Protein AF-A0A5D3JGN3-F1 (afdb_monomer)

Solvent-accessible surface area (backbone atoms only — not comparable to full-atom values): 5394 Å² total; per-residue (Å²): 137,87,86,52,74,67,32,53,54,25,47,76,68,66,39,23,69,63,17,26,55,45,32,54,58,53,36,75,71,41,84,49,67,69,51,32,53,52,36,49,54,53,25,50,54,22,52,59,74,59,55,72,77,79,81,73,79,83,82,53,63,67,58,53,51,53,52,50,53,48,32,52,76,70,69,52,64,42,71,97,54,55,69,76,57,83,80,83,78,130

Secondary structure (DSSP, 8-state):
----HHHHHHHHTT-HHHHHHHHHHHHTT--SHHHHHHHHHHHHHHHHHHPPPPPPPP--HHHHHHHHHHHHHTT---GGGGGGPPP---

Foldseek 3Di:
DDDDPVLVVCVVVLVLVVSLVVLVVVLVVDPDPVSNVVSVVSSVVSVVSVDDDPPDDDDCVVVVVVVCVVCVVVVQNDPPRPSPDDDDDD

Radius of gyration: 29.09 Å; Cα contacts (8 Å, |Δi|>4): 63; chains: 1; bounding box: 50×24×84 Å

pLDDT: mean 92.26, std 7.25, range [59.12, 98.31]

Structure (mmCIF, N/CA/C/O backbone):
data_AF-A0A5D3JGN3-F1
#
_entry.id   AF-A0A5D3JGN3-F1
#
loop_
_atom_site.group_PDB
_atom_site.id
_atom_site.type_symbol
_atom_site.label_atom_id
_atom_site.label_alt_id
_atom_site.label_comp_id
_atom_site.label_asym_id
_atom_site.label_entity_id
_atom_site.label_seq_id
_atom_site.pdbx_PDB_ins_code
_atom_site.Cartn_x
_atom_site.Cartn_y
_atom_site.Cartn_z
_atom_site.occupancy
_atom_site.B_iso_or_equiv
_atom_site.auth_seq_id
_atom_site.auth_comp_id
_atom_site.auth_asym_id
_atom_site.auth_atom_id
_atom_site.pdbx_PDB_model_num
ATOM 1 N N . MET A 1 1 ? 7.563 3.660 -24.562 1.00 78.19 1 MET A N 1
ATOM 2 C CA . MET A 1 1 ? 6.710 2.872 -23.642 1.00 78.19 1 MET A CA 1
ATOM 3 C C . MET A 1 1 ? 7.463 1.590 -23.327 1.00 78.19 1 MET A C 1
ATOM 5 O O . MET A 1 1 ? 8.053 1.053 -24.256 1.00 78.19 1 MET A O 1
ATOM 9 N N . VAL A 1 2 ? 7.542 1.174 -22.059 1.00 90.94 2 VAL A N 1
ATOM 10 C CA . VAL A 1 2 ? 8.304 -0.022 -21.652 1.00 90.94 2 VAL A CA 1
ATOM 11 C C . VAL A 1 2 ? 7.335 -1.187 -21.493 1.00 90.94 2 VAL A C 1
ATOM 13 O O . VAL A 1 2 ? 6.318 -1.040 -20.827 1.00 90.94 2 VAL A O 1
ATOM 16 N N . ASN A 1 3 ? 7.644 -2.337 -22.086 1.00 92.69 3 ASN A N 1
ATOM 17 C CA . ASN A 1 3 ? 6.756 -3.496 -22.062 1.00 92.69 3 ASN A CA 1
ATOM 18 C C . ASN A 1 3 ? 7.443 -4.638 -21.304 1.00 92.69 3 ASN A C 1
ATOM 20 O O . ASN A 1 3 ? 8.568 -5.010 -21.638 1.00 92.69 3 ASN A O 1
ATOM 24 N N . ASP A 1 4 ? 6.767 -5.214 -20.309 1.00 96.75 4 ASP A N 1
ATOM 25 C CA . ASP A 1 4 ? 7.220 -6.419 -19.600 1.00 96.75 4 ASP A CA 1
ATOM 26 C C . ASP A 1 4 ? 6.027 -7.351 -19.387 1.00 96.75 4 ASP A C 1
ATOM 28 O O . ASP A 1 4 ? 5.141 -7.098 -18.568 1.00 96.75 4 ASP A O 1
ATOM 32 N N . SER A 1 5 ? 6.015 -8.464 -20.123 1.00 97.25 5 SER A N 1
ATOM 33 C CA . SER A 1 5 ? 4.883 -9.399 -20.154 1.00 97.25 5 SER A CA 1
ATOM 34 C C . SER A 1 5 ? 4.556 -9.988 -18.780 1.00 97.25 5 SER A C 1
ATOM 36 O O . SER A 1 5 ? 3.398 -10.276 -18.471 1.00 97.25 5 SER A O 1
ATOM 38 N N . LYS A 1 6 ? 5.567 -10.155 -17.921 1.00 97.81 6 LYS A N 1
ATOM 39 C CA . LYS A 1 6 ? 5.395 -10.680 -16.566 1.00 97.81 6 LYS A CA 1
ATOM 40 C C . LYS A 1 6 ? 4.756 -9.637 -15.653 1.00 97.81 6 LYS A C 1
ATOM 42 O O . LYS A 1 6 ? 3.845 -9.992 -14.905 1.00 97.81 6 LYS A O 1
ATOM 47 N N . ALA A 1 7 ? 5.210 -8.387 -15.700 1.00 97.19 7 ALA A N 1
ATOM 48 C CA . ALA A 1 7 ? 4.627 -7.293 -14.935 1.00 97.19 7 ALA A CA 1
ATOM 49 C C . ALA A 1 7 ? 3.160 -7.073 -15.326 1.00 97.19 7 ALA A C 1
ATOM 51 O O . A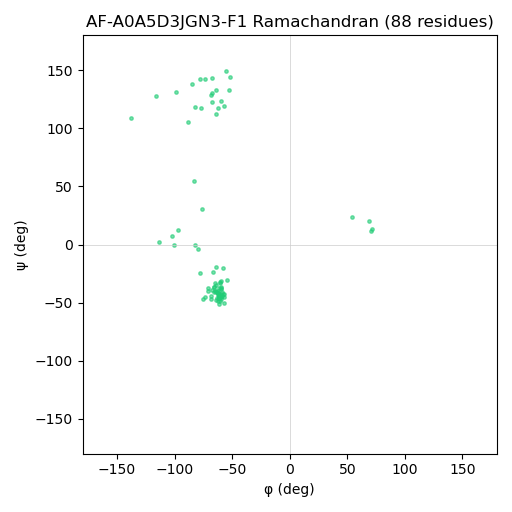LA A 1 7 ? 2.287 -7.088 -14.460 1.00 97.19 7 ALA A O 1
ATOM 52 N N . GLU A 1 8 ? 2.877 -6.999 -16.626 1.00 97.31 8 GLU A N 1
ATOM 53 C CA . GLU A 1 8 ? 1.524 -6.828 -17.167 1.00 97.31 8 GLU A CA 1
ATOM 54 C C . GLU A 1 8 ? 0.596 -7.991 -16.780 1.00 97.31 8 GLU A C 1
ATOM 56 O O . GLU A 1 8 ? -0.528 -7.775 -16.324 1.00 97.31 8 GLU A O 1
ATOM 61 N N . ALA A 1 9 ? 1.071 -9.239 -16.858 1.00 98.31 9 ALA A N 1
ATOM 62 C CA . ALA A 1 9 ? 0.289 -10.399 -16.427 1.00 98.31 9 ALA A CA 1
ATOM 63 C C . ALA A 1 9 ? 0.005 -10.400 -14.912 1.00 98.31 9 ALA A C 1
ATOM 65 O O . ALA A 1 9 ? -1.041 -10.889 -14.477 1.00 98.31 9 ALA A O 1
ATOM 66 N N . LEU A 1 10 ? 0.922 -9.878 -14.090 1.00 98.19 10 LEU A N 1
ATOM 67 C CA . LEU A 1 10 ? 0.706 -9.719 -12.649 1.00 98.19 10 LEU A CA 1
ATOM 68 C C . LEU A 1 10 ? -0.318 -8.616 -12.357 1.00 98.19 10 LEU A C 1
ATOM 70 O O . LEU A 1 10 ? -1.167 -8.814 -11.487 1.00 98.19 10 LEU A O 1
ATOM 74 N N . GLU A 1 11 ? -0.282 -7.500 -13.090 1.00 97.00 11 GLU A N 1
ATOM 75 C CA . GLU A 1 11 ? -1.295 -6.441 -13.005 1.00 97.00 11 GLU A CA 1
ATOM 76 C C . GLU A 1 11 ? -2.683 -6.951 -13.394 1.00 97.00 11 GLU A C 1
ATOM 78 O O . GLU A 1 11 ? -3.640 -6.726 -12.655 1.00 97.00 11 GLU A O 1
ATOM 83 N N . ALA A 1 12 ? -2.785 -7.694 -14.501 1.00 97.38 12 ALA A N 1
ATOM 84 C CA . ALA A 1 12 ? -4.039 -8.280 -14.972 1.00 97.38 12 ALA A CA 1
ATOM 85 C C . ALA A 1 12 ? -4.647 -9.260 -13.952 1.00 97.38 12 ALA A C 1
ATOM 87 O O . ALA A 1 12 ? -5.863 -9.347 -13.810 1.00 97.38 12 ALA A O 1
ATOM 88 N N . LYS A 1 13 ? -3.800 -9.967 -13.192 1.00 97.69 13 LYS A N 1
ATOM 89 C CA . LYS A 1 13 ? -4.212 -10.857 -12.092 1.00 97.69 13 LYS A CA 1
ATOM 90 C C . LYS A 1 13 ? -4.472 -10.122 -10.769 1.00 97.69 13 LYS A C 1
ATOM 92 O O . LYS A 1 13 ? -4.771 -10.771 -9.770 1.00 97.69 13 LYS A O 1
ATOM 97 N N . GLY A 1 14 ? -4.309 -8.798 -10.719 1.00 96.44 14 GLY A N 1
ATOM 98 C CA . GLY A 1 14 ? -4.466 -7.994 -9.504 1.00 96.44 14 GLY A CA 1
ATOM 99 C C . GLY A 1 14 ? -3.357 -8.185 -8.461 1.00 96.44 14 GLY A C 1
ATOM 100 O O . GLY A 1 14 ? -3.486 -7.745 -7.318 1.00 96.44 14 GLY A O 1
ATOM 101 N N . LEU A 1 15 ? -2.240 -8.824 -8.821 1.00 97.25 15 LEU A N 1
ATOM 102 C CA . LEU A 1 15 ? -1.105 -9.088 -7.931 1.00 97.25 15 LEU A CA 1
ATOM 103 C C . LEU A 1 15 ? -0.170 -7.871 -7.846 1.00 97.25 15 LEU A C 1
ATOM 105 O O . LEU A 1 15 ? 1.038 -7.976 -8.063 1.00 97.25 15 LEU A O 1
ATOM 109 N N . TYR A 1 16 ? -0.728 -6.712 -7.495 1.00 97.25 16 TYR A N 1
ATOM 110 C CA . TYR A 1 16 ? -0.079 -5.404 -7.634 1.00 97.25 16 TYR A CA 1
ATOM 111 C C . TYR A 1 16 ? 1.227 -5.241 -6.841 1.00 97.25 16 TYR A C 1
ATOM 113 O O . TYR A 1 16 ? 2.149 -4.596 -7.327 1.00 97.25 16 TYR A O 1
ATOM 121 N N . ARG A 1 17 ? 1.379 -5.881 -5.667 1.00 97.00 17 ARG A N 1
ATOM 122 C CA . ARG A 1 17 ? 2.674 -5.887 -4.945 1.00 97.00 17 ARG A CA 1
ATOM 123 C C . ARG A 1 17 ? 3.777 -6.553 -5.762 1.00 97.00 17 ARG A C 1
ATOM 125 O O . ARG A 1 17 ? 4.875 -6.026 -5.857 1.00 97.00 17 ARG A O 1
ATOM 132 N N . ARG A 1 18 ? 3.470 -7.710 -6.354 1.00 97.94 18 ARG A N 1
ATOM 133 C CA . ARG A 1 18 ? 4.422 -8.481 -7.165 1.00 97.94 18 ARG A CA 1
ATOM 134 C C . ARG A 1 18 ? 4.701 -7.776 -8.489 1.00 97.94 18 ARG A C 1
ATOM 136 O O . ARG A 1 18 ? 5.838 -7.793 -8.942 1.00 97.94 18 ARG A O 1
ATOM 143 N N . ALA A 1 19 ? 3.678 -7.156 -9.081 1.00 98.06 19 ALA A N 1
ATOM 144 C CA . ALA A 1 19 ? 3.835 -6.327 -10.270 1.00 98.06 19 ALA A CA 1
ATOM 145 C C . ALA A 1 19 ? 4.788 -5.151 -10.005 1.00 98.06 19 ALA A C 1
ATOM 147 O O . ALA A 1 19 ? 5.730 -4.966 -10.764 1.00 98.06 19 ALA A O 1
ATOM 148 N N . ALA A 1 20 ? 4.623 -4.432 -8.886 1.00 97.50 20 ALA A N 1
ATOM 149 C CA . ALA A 1 20 ? 5.517 -3.337 -8.500 1.00 97.50 20 ALA A CA 1
ATOM 150 C C . ALA A 1 20 ? 6.980 -3.796 -8.348 1.00 97.50 20 ALA A C 1
ATOM 152 O O . ALA A 1 20 ? 7.877 -3.145 -8.874 1.00 97.50 20 ALA A O 1
ATOM 153 N N . THR A 1 21 ? 7.230 -4.943 -7.703 1.00 97.81 21 THR A N 1
ATOM 154 C CA . THR A 1 21 ? 8.586 -5.517 -7.617 1.00 97.81 21 THR A CA 1
ATOM 155 C C . THR A 1 21 ? 9.163 -5.825 -8.998 1.00 97.81 21 THR A C 1
ATOM 157 O O . THR A 1 21 ? 10.320 -5.512 -9.260 1.00 97.81 21 THR A O 1
ATOM 160 N N . ARG A 1 22 ? 8.359 -6.387 -9.911 1.00 97.94 22 ARG A N 1
ATOM 161 C CA . ARG A 1 22 ? 8.808 -6.660 -11.280 1.00 97.94 22 ARG A CA 1
ATOM 162 C C . ARG A 1 22 ? 9.104 -5.371 -12.052 1.00 97.94 22 ARG A C 1
ATOM 164 O O . ARG A 1 22 ? 10.117 -5.309 -12.736 1.00 97.94 22 ARG A O 1
ATOM 171 N N . TRP A 1 23 ? 8.279 -4.337 -11.907 1.00 97.81 23 TRP A N 1
ATOM 172 C CA . TRP A 1 23 ? 8.551 -3.025 -12.496 1.00 97.81 23 TRP A CA 1
A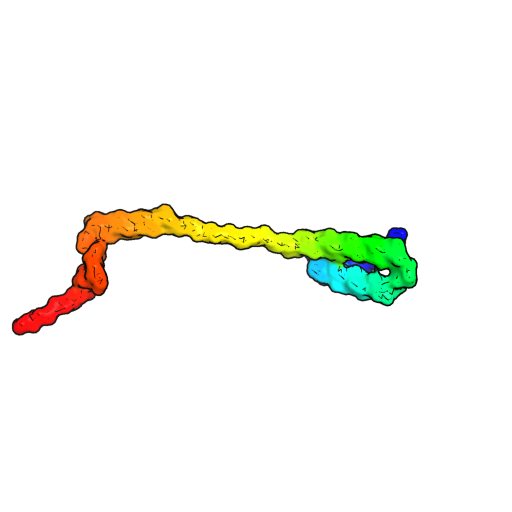TOM 173 C C . TRP A 1 23 ? 9.843 -2.406 -11.958 1.00 97.81 23 TRP A C 1
ATOM 175 O O . TRP A 1 23 ? 10.603 -1.840 -12.733 1.00 97.81 23 TRP A O 1
ATOM 185 N N . MET A 1 24 ? 10.158 -2.580 -10.673 1.00 96.75 24 MET A N 1
ATOM 186 C CA . MET A 1 24 ? 11.443 -2.144 -10.117 1.00 96.75 24 MET A CA 1
ATOM 187 C C . MET A 1 24 ? 12.638 -2.862 -10.773 1.00 96.75 24 MET A C 1
ATOM 189 O O . MET A 1 24 ? 13.630 -2.217 -11.099 1.00 96.75 24 MET A O 1
ATOM 193 N N . GLU A 1 25 ? 12.540 -4.173 -11.026 1.00 97.06 25 GLU A N 1
ATOM 194 C CA . GLU A 1 25 ? 13.564 -4.914 -11.783 1.00 97.06 25 GLU A CA 1
ATOM 195 C C . GLU A 1 25 ? 13.710 -4.376 -13.216 1.00 97.06 25 GLU A C 1
ATOM 197 O O . GLU A 1 25 ? 14.825 -4.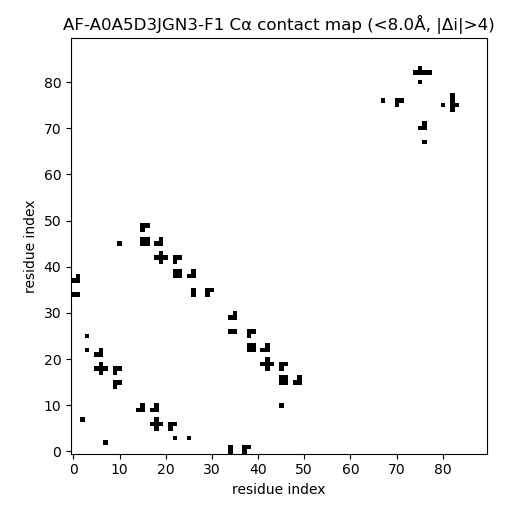170 -13.685 1.00 97.06 25 GLU A O 1
ATOM 202 N N . VAL A 1 26 ? 12.593 -4.105 -13.903 1.00 96.62 26 VAL A N 1
ATOM 203 C CA . VAL A 1 26 ? 12.585 -3.527 -15.261 1.00 96.62 26 VAL A CA 1
ATOM 204 C C . VAL A 1 26 ? 13.231 -2.138 -15.273 1.00 96.62 26 VAL A C 1
ATOM 206 O O . VAL A 1 26 ? 14.007 -1.825 -16.174 1.00 96.62 26 VAL A O 1
ATOM 209 N N . MET A 1 27 ? 12.964 -1.319 -14.252 1.00 95.81 27 MET A N 1
ATOM 210 C CA . MET A 1 27 ? 13.544 0.017 -14.104 1.00 95.81 27 MET A CA 1
ATOM 211 C C . MET A 1 27 ? 15.075 -0.028 -14.034 1.00 95.81 27 MET A C 1
ATOM 213 O O . MET A 1 27 ? 15.727 0.815 -14.643 1.00 95.81 27 MET A O 1
ATOM 217 N N . ASN A 1 28 ? 15.653 -1.028 -13.357 1.00 94.75 28 ASN A N 1
ATOM 218 C CA . ASN A 1 28 ? 17.110 -1.192 -13.250 1.00 94.75 28 ASN A CA 1
ATOM 219 C C . ASN A 1 28 ? 17.793 -1.459 -14.603 1.00 94.75 28 ASN A C 1
ATOM 221 O O . ASN A 1 28 ? 19.001 -1.272 -14.724 1.00 94.75 28 ASN A O 1
ATOM 225 N N . HIS A 1 29 ? 17.037 -1.898 -15.612 1.00 93.69 29 HIS A N 1
ATOM 226 C CA . HIS A 1 29 ? 17.533 -2.152 -16.965 1.00 93.69 29 HIS A CA 1
ATOM 227 C C . HIS A 1 29 ? 17.212 -1.021 -17.954 1.00 93.69 29 HIS A C 1
ATOM 229 O O . HIS A 1 29 ? 17.574 -1.112 -19.126 1.00 93.69 29 HIS A O 1
ATOM 235 N N . CYS A 1 30 ? 16.539 0.045 -17.513 1.00 93.75 30 CYS A N 1
ATOM 236 C CA . CYS A 1 30 ? 16.220 1.190 -18.360 1.00 93.75 30 CYS A CA 1
ATOM 237 C C . CYS A 1 30 ? 17.418 2.151 -18.447 1.00 93.75 30 CYS A C 1
ATOM 239 O O . CYS A 1 30 ? 17.820 2.735 -17.441 1.00 93.75 30 CYS A O 1
ATOM 241 N N . ALA A 1 31 ? 17.953 2.351 -19.654 1.00 91.44 31 ALA A N 1
ATOM 242 C CA . ALA A 1 31 ? 19.020 3.323 -19.903 1.00 91.44 31 ALA A CA 1
ATOM 243 C C . ALA A 1 31 ? 18.483 4.766 -19.913 1.00 91.44 31 ALA A C 1
ATOM 245 O O . ALA A 1 31 ? 19.013 5.632 -19.218 1.00 91.44 31 ALA A O 1
ATOM 246 N N . GLU A 1 32 ? 17.376 4.991 -20.622 1.00 95.31 32 GLU A N 1
ATOM 247 C CA . GLU A 1 32 ? 16.783 6.318 -20.818 1.00 95.31 32 GLU A CA 1
ATOM 248 C C . GLU A 1 32 ? 15.999 6.807 -19.591 1.00 95.31 32 GLU A C 1
ATOM 250 O O . GLU A 1 32 ? 15.292 6.029 -18.933 1.00 95.31 32 GLU A O 1
ATOM 255 N N . ASP A 1 33 ? 16.086 8.108 -19.306 1.00 93.75 33 ASP A N 1
ATOM 256 C CA . ASP A 1 33 ? 15.360 8.745 -18.202 1.00 93.75 33 ASP A CA 1
ATOM 257 C C . ASP A 1 33 ? 13.840 8.669 -18.425 1.00 93.75 33 ASP A C 1
ATOM 259 O O . ASP A 1 33 ? 13.099 8.318 -17.506 1.00 93.75 33 ASP A O 1
ATOM 263 N N . GLU A 1 34 ? 13.357 8.862 -19.658 1.00 94.81 34 GLU A N 1
ATOM 264 C CA . GLU A 1 34 ? 11.925 8.780 -19.975 1.00 94.81 34 GLU A CA 1
ATOM 265 C C . GLU A 1 34 ? 11.361 7.373 -19.740 1.00 94.81 34 GLU A C 1
ATOM 267 O O . GLU A 1 34 ? 10.206 7.207 -19.329 1.00 94.81 34 GLU A O 1
ATOM 272 N N . ALA A 1 35 ? 12.173 6.342 -19.997 1.00 94.62 35 ALA A N 1
ATOM 273 C CA . ALA A 1 35 ? 11.808 4.959 -19.722 1.00 94.62 35 ALA A CA 1
ATOM 274 C C . ALA A 1 35 ? 11.732 4.710 -18.211 1.00 94.62 35 ALA A C 1
ATOM 276 O O . ALA A 1 35 ? 10.750 4.130 -17.736 1.00 94.62 35 ALA A O 1
ATOM 277 N N . ARG A 1 36 ? 12.713 5.210 -17.447 1.00 95.62 36 ARG A N 1
ATOM 278 C CA . ARG A 1 36 ? 12.715 5.134 -15.979 1.00 95.62 36 ARG A CA 1
ATOM 279 C C . ARG A 1 36 ? 11.507 5.848 -15.374 1.00 95.62 36 ARG A C 1
ATOM 281 O O . ARG A 1 36 ? 10.824 5.260 -14.537 1.00 95.62 36 ARG A O 1
ATOM 288 N N . ASP A 1 37 ? 11.174 7.046 -15.844 1.00 96.19 37 ASP A N 1
ATOM 289 C CA . ASP A 1 37 ? 10.012 7.813 -15.379 1.00 96.1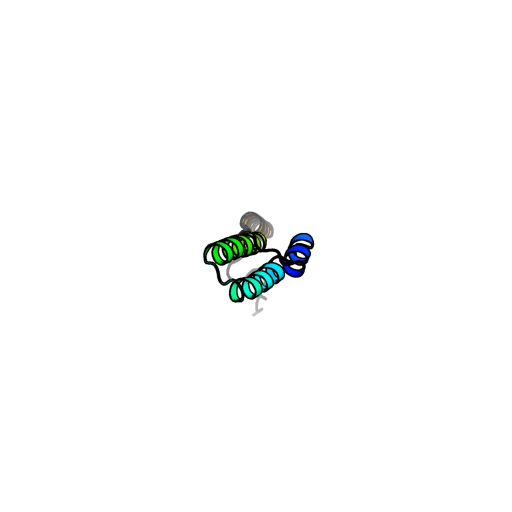9 37 ASP A CA 1
ATOM 290 C C . ASP A 1 37 ? 8.681 7.142 -15.719 1.00 96.19 37 ASP A C 1
ATOM 292 O O . ASP A 1 37 ? 7.726 7.174 -14.934 1.00 96.19 37 ASP A O 1
ATOM 296 N N . TRP A 1 38 ? 8.591 6.509 -16.888 1.00 96.50 38 TRP A N 1
ATOM 297 C CA . TRP A 1 38 ? 7.416 5.727 -17.252 1.00 96.50 38 TRP A CA 1
ATOM 298 C C . TRP A 1 38 ? 7.235 4.523 -16.317 1.00 96.50 38 TRP A C 1
ATOM 300 O O . TRP A 1 38 ? 6.148 4.336 -15.765 1.00 96.50 38 TRP A O 1
ATOM 310 N N . VAL A 1 39 ? 8.300 3.751 -16.072 1.00 97.12 39 VAL A N 1
ATOM 311 C CA . VAL A 1 39 ? 8.253 2.580 -15.181 1.00 97.12 39 VAL A CA 1
ATOM 312 C C . VAL A 1 39 ? 7.970 2.994 -13.738 1.00 97.12 39 VAL A C 1
ATOM 314 O O . VAL A 1 39 ? 7.161 2.355 -13.065 1.00 97.12 39 VAL A O 1
ATOM 317 N N . ARG A 1 40 ? 8.562 4.101 -13.273 1.00 96.69 40 ARG A N 1
ATOM 318 C CA . ARG A 1 40 ? 8.305 4.667 -11.945 1.00 96.69 40 ARG A CA 1
ATOM 319 C C . ARG A 1 40 ? 6.824 4.973 -11.741 1.00 96.69 40 ARG A C 1
ATOM 321 O O . ARG A 1 40 ? 6.247 4.525 -10.754 1.00 96.69 40 ARG A O 1
ATOM 328 N N . ARG A 1 41 ? 6.191 5.677 -12.688 1.00 97.00 41 ARG A N 1
ATOM 329 C CA . ARG A 1 41 ? 4.749 5.972 -12.624 1.00 97.00 41 ARG A CA 1
ATOM 330 C C . ARG A 1 41 ? 3.914 4.696 -12.565 1.00 97.00 41 ARG A C 1
ATOM 332 O O . ARG A 1 41 ? 2.980 4.615 -11.771 1.00 97.00 41 ARG A O 1
ATOM 339 N N . ARG A 1 42 ? 4.278 3.676 -13.346 1.00 96.62 42 ARG A N 1
ATOM 340 C CA . ARG A 1 42 ? 3.559 2.396 -13.354 1.00 96.62 42 ARG A CA 1
ATOM 341 C C . ARG A 1 42 ? 3.705 1.618 -12.045 1.00 96.62 42 ARG A C 1
ATOM 343 O O . ARG A 1 42 ? 2.736 1.046 -11.538 1.00 96.62 42 ARG A O 1
ATOM 350 N N . MET A 1 43 ? 4.899 1.640 -11.460 1.00 96.88 43 MET A N 1
ATOM 351 C CA . MET A 1 43 ? 5.159 1.084 -10.135 1.00 96.88 43 MET A CA 1
ATOM 352 C C . MET A 1 43 ? 4.328 1.801 -9.060 1.00 96.88 43 MET A C 1
ATOM 354 O O . MET A 1 43 ? 3.692 1.133 -8.242 1.00 96.88 43 MET A O 1
ATOM 358 N N . ASP A 1 44 ? 4.269 3.135 -9.090 1.00 97.06 44 ASP A N 1
ATOM 359 C CA . ASP A 1 44 ? 3.468 3.931 -8.154 1.00 97.06 44 ASP A CA 1
ATOM 360 C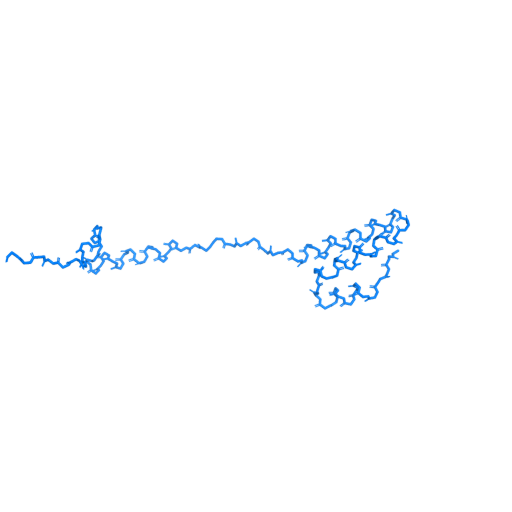 C . ASP A 1 44 ? 1.967 3.622 -8.276 1.00 97.06 44 ASP A C 1
ATOM 362 O O . ASP A 1 44 ? 1.295 3.433 -7.259 1.00 97.06 44 ASP A O 1
ATOM 366 N N . GLU A 1 45 ? 1.438 3.471 -9.495 1.00 96.50 45 GLU A N 1
ATOM 367 C CA . GLU A 1 45 ? 0.054 3.028 -9.723 1.00 96.50 45 GLU A CA 1
ATOM 368 C C . GLU A 1 45 ? -0.227 1.669 -9.069 1.00 96.50 45 GLU A C 1
ATOM 370 O O . GLU A 1 45 ? -1.249 1.494 -8.395 1.00 96.50 45 GLU A O 1
ATOM 375 N N . CYS A 1 46 ? 0.687 0.705 -9.219 1.00 96.88 46 CYS A N 1
ATOM 376 C CA . CYS A 1 46 ? 0.575 -0.589 -8.552 1.00 96.88 46 CYS A CA 1
ATOM 377 C C . CYS A 1 46 ? 0.548 -0.431 -7.024 1.00 96.88 46 CYS A C 1
ATOM 379 O O . CYS A 1 46 ? -0.304 -1.023 -6.360 1.00 96.88 46 CYS A O 1
ATOM 381 N N . LEU A 1 47 ? 1.432 0.389 -6.451 1.00 95.56 47 LEU A N 1
ATOM 382 C CA . LEU A 1 47 ? 1.492 0.618 -5.004 1.00 95.56 47 LEU A CA 1
ATOM 383 C C . LEU A 1 47 ? 0.239 1.317 -4.462 1.00 95.56 47 LEU A C 1
ATOM 385 O O . LEU A 1 47 ? -0.236 0.953 -3.383 1.00 95.56 47 LEU A O 1
ATOM 389 N N . GLN A 1 48 ? -0.357 2.250 -5.210 1.00 95.00 48 GLN A N 1
ATOM 390 C CA . GLN A 1 48 ? -1.636 2.850 -4.820 1.00 95.00 48 GLN A CA 1
ATOM 391 C C . GLN A 1 48 ? -2.762 1.812 -4.792 1.00 95.00 48 GLN A C 1
ATOM 393 O O . GLN A 1 48 ? -3.537 1.790 -3.839 1.00 95.00 48 GLN A O 1
ATOM 398 N N . LYS A 1 49 ? -2.815 0.889 -5.762 1.00 93.31 49 LYS A N 1
ATOM 399 C CA . LYS A 1 49 ? -3.809 -0.204 -5.775 1.00 93.31 49 LYS A CA 1
ATOM 400 C C . LYS A 1 49 ? -3.623 -1.210 -4.633 1.00 93.31 49 LYS A C 1
ATOM 402 O O . LYS A 1 49 ? -4.570 -1.888 -4.246 1.00 93.31 49 LYS A O 1
ATOM 407 N N . VAL A 1 50 ? -2.415 -1.314 -4.078 1.00 93.25 50 VAL A N 1
ATOM 408 C CA . VAL A 1 50 ? -2.120 -2.130 -2.886 1.00 93.25 50 VAL A CA 1
ATOM 409 C C . VAL A 1 50 ? -2.563 -1.444 -1.593 1.00 93.25 50 VAL A C 1
ATOM 411 O O . VAL A 1 50 ? -2.758 -2.122 -0.575 1.00 93.25 50 VAL A O 1
ATOM 414 N N . ARG A 1 51 ? -2.670 -0.112 -1.595 1.00 89.56 51 ARG A N 1
ATOM 415 C CA . ARG A 1 51 ? -2.896 0.672 -0.384 1.00 89.56 51 ARG A CA 1
ATOM 416 C C . ARG A 1 51 ? -4.237 0.289 0.230 1.00 89.56 51 ARG A C 1
ATOM 418 O O . ARG A 1 51 ? -5.295 0.465 -0.367 1.00 89.56 51 ARG A O 1
ATOM 425 N N . ARG A 1 52 ? -4.186 -0.253 1.448 1.00 81.81 52 ARG A N 1
ATOM 426 C CA . ARG A 1 52 ? -5.402 -0.560 2.200 1.00 81.81 52 ARG A CA 1
ATOM 427 C C . ARG A 1 52 ? -6.094 0.753 2.572 1.00 81.81 52 ARG A C 1
ATOM 429 O O . ARG A 1 52 ? -5.398 1.716 2.909 1.00 81.81 52 ARG A O 1
ATOM 436 N N . PRO A 1 53 ? -7.436 0.795 2.559 1.00 82.12 53 PRO A N 1
ATOM 437 C CA . PRO A 1 53 ? -8.158 1.863 3.227 1.00 82.12 53 PRO A CA 1
A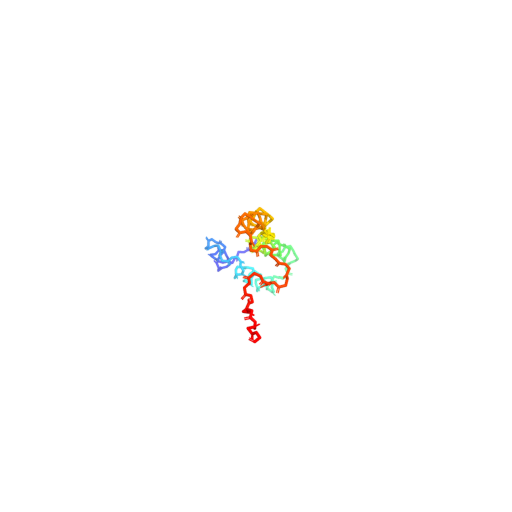TOM 438 C C . PRO A 1 53 ? -7.659 1.987 4.671 1.00 82.12 53 PRO A C 1
ATOM 440 O O . PRO A 1 53 ? -7.325 0.961 5.279 1.00 82.12 53 PRO A O 1
ATOM 443 N N . PRO A 1 54 ? -7.585 3.208 5.226 1.00 82.31 54 PRO A N 1
ATOM 444 C CA . PRO A 1 54 ? -7.272 3.371 6.636 1.00 82.31 54 PRO A CA 1
ATOM 445 C C . PRO A 1 54 ? -8.240 2.515 7.456 1.00 82.31 54 PRO A C 1
ATOM 447 O O . PRO A 1 54 ? -9.447 2.511 7.191 1.00 82.31 54 PRO A O 1
ATOM 450 N N . ALA A 1 55 ? -7.697 1.761 8.415 1.00 80.00 55 ALA A N 1
ATOM 451 C CA . ALA A 1 55 ? -8.518 1.002 9.342 1.00 80.00 55 ALA A CA 1
ATOM 452 C C . ALA A 1 55 ? -9.447 1.995 10.045 1.00 80.00 55 ALA A C 1
ATOM 454 O O . ALA A 1 55 ? -8.987 2.951 10.672 1.00 80.00 55 ALA A O 1
ATOM 455 N N . ARG A 1 56 ? -10.757 1.811 9.880 1.00 75.94 56 ARG A N 1
ATOM 456 C CA . ARG A 1 56 ? -11.727 2.590 10.642 1.00 75.94 56 ARG A CA 1
ATOM 457 C C . ARG A 1 56 ? -11.596 2.142 12.092 1.00 75.94 56 ARG A C 1
ATOM 459 O O . ARG A 1 56 ? -11.610 0.941 12.348 1.00 75.94 56 ARG A O 1
ATOM 466 N N . ALA A 1 57 ? -11.444 3.085 13.017 1.00 79.25 57 ALA A N 1
ATOM 467 C CA . ALA A 1 57 ? -11.610 2.766 14.425 1.00 79.25 57 ALA A CA 1
ATOM 468 C C . ALA A 1 57 ? -13.042 2.250 14.605 1.00 79.25 57 ALA A C 1
ATOM 470 O O . ALA A 1 57 ? -13.994 2.910 14.186 1.00 79.25 57 ALA A O 1
ATOM 471 N N . GLU A 1 58 ? -13.187 1.045 15.144 1.00 81.81 58 GLU A N 1
ATOM 472 C CA . GLU A 1 58 ? -14.502 0.505 15.463 1.00 81.81 58 GLU A CA 1
ATOM 473 C C . GLU A 1 58 ? -15.095 1.330 16.615 1.00 81.81 58 GLU A C 1
ATOM 475 O O . GLU A 1 58 ? -14.474 1.479 17.669 1.00 81.81 58 GLU A O 1
ATOM 480 N N . ASP A 1 59 ? -16.277 1.916 16.400 1.00 88.00 59 ASP A N 1
ATOM 481 C CA . ASP A 1 59 ? -16.997 2.655 17.438 1.00 88.00 59 ASP A CA 1
ATOM 482 C C . ASP A 1 59 ? -17.888 1.697 18.234 1.00 88.00 59 ASP A C 1
ATOM 484 O O . ASP A 1 59 ? -18.949 1.261 17.784 1.00 88.00 59 ASP A O 1
ATOM 488 N N . PHE A 1 60 ? -17.447 1.385 19.449 1.00 89.62 60 PHE A N 1
ATOM 489 C CA . PHE A 1 60 ? -18.195 0.572 20.404 1.00 89.62 60 PHE A CA 1
ATOM 490 C C . PHE A 1 60 ? -18.975 1.406 21.427 1.00 89.62 60 PHE A C 1
ATOM 492 O O . PHE A 1 60 ? -19.470 0.853 22.412 1.00 89.62 60 PHE A O 1
ATOM 499 N N . GLY A 1 61 ? -19.117 2.720 21.232 1.00 92.44 61 GLY A N 1
ATOM 500 C CA . GLY A 1 61 ? -19.808 3.609 22.168 1.00 92.44 61 GLY A CA 1
ATOM 501 C C . GLY A 1 61 ? -21.255 3.185 22.435 1.00 92.44 61 GLY A C 1
ATOM 502 O O . GLY A 1 61 ? -21.691 3.139 23.589 1.00 92.44 61 GLY A O 1
ATOM 503 N N . GLY A 1 62 ? -21.983 2.783 21.387 1.00 94.19 62 GLY A N 1
ATOM 504 C CA . GLY A 1 62 ? -23.350 2.264 21.508 1.00 94.19 62 GLY A CA 1
ATOM 505 C C . GLY A 1 62 ? -23.428 0.972 22.327 1.00 94.19 62 GLY A C 1
ATOM 506 O O . GLY A 1 62 ? -24.242 0.866 23.246 1.00 94.19 62 GLY A O 1
ATOM 507 N N . LEU A 1 63 ? -22.528 0.020 22.054 1.00 94.81 63 LEU A N 1
ATOM 508 C CA . LEU A 1 63 ? -22.428 -1.234 22.807 1.00 94.81 63 LEU A CA 1
ATOM 509 C C . LEU A 1 63 ? -22.091 -0.969 24.279 1.00 94.81 63 LEU A C 1
ATOM 511 O O . LEU A 1 63 ? -22.721 -1.530 25.176 1.00 94.81 63 LEU A O 1
ATOM 515 N N . HIS A 1 64 ? -21.132 -0.078 24.533 1.00 94.94 64 HIS A N 1
ATOM 516 C CA . HIS A 1 64 ? -20.730 0.304 25.881 1.00 94.94 64 HIS A CA 1
ATOM 517 C C . HIS A 1 64 ? -21.899 0.913 26.666 1.00 94.94 64 HIS A C 1
ATOM 519 O O . HIS A 1 64 ? -22.133 0.542 27.819 1.00 94.94 64 HIS A O 1
ATOM 525 N N . LYS A 1 65 ? -22.674 1.804 26.034 1.00 97.00 65 LYS A N 1
ATOM 526 C CA . LYS A 1 65 ? -23.869 2.408 26.634 1.00 97.00 65 LYS A CA 1
ATOM 527 C C . LYS A 1 65 ? -24.930 1.354 26.967 1.00 97.00 65 LYS A C 1
ATOM 529 O O . LYS A 1 65 ? -25.395 1.315 28.104 1.00 97.00 65 LYS A O 1
ATOM 534 N N . ALA A 1 66 ? -25.251 0.463 26.030 1.00 97.31 66 ALA A N 1
ATOM 535 C CA . ALA A 1 66 ? -26.243 -0.594 26.237 1.00 97.31 66 ALA A CA 1
ATOM 536 C C . ALA A 1 66 ? -25.836 -1.571 27.355 1.00 97.31 66 ALA A C 1
ATOM 538 O O . ALA A 1 66 ? -26.642 -1.908 28.229 1.00 97.31 66 ALA A O 1
ATOM 539 N N . ALA A 1 67 ? -24.566 -1.987 27.382 1.00 95.88 67 ALA A N 1
ATOM 540 C CA .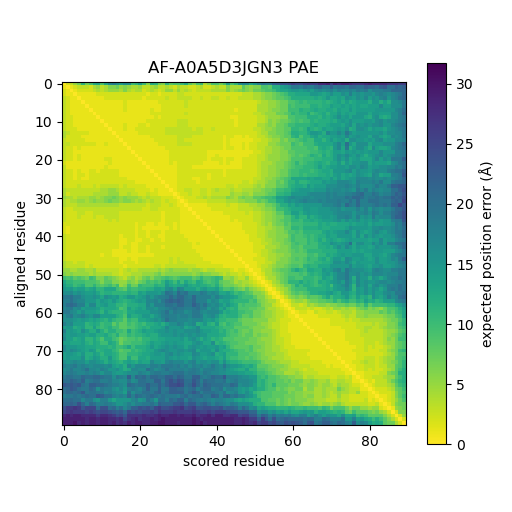 ALA A 1 67 ? -24.033 -2.842 28.438 1.00 95.88 67 ALA A CA 1
ATOM 541 C C . ALA A 1 67 ? -24.091 -2.146 29.806 1.00 95.88 67 ALA A C 1
ATOM 543 O O . ALA A 1 67 ? -24.482 -2.755 30.805 1.00 95.88 67 ALA A O 1
ATOM 544 N N . LYS A 1 68 ? -23.751 -0.852 29.856 1.00 94.50 68 LYS A N 1
ATOM 545 C CA . LYS A 1 68 ? -23.838 -0.041 31.073 1.00 94.50 68 LYS A CA 1
ATOM 546 C C . LYS A 1 68 ? -25.277 0.040 31.588 1.00 94.50 68 LYS A C 1
ATOM 548 O O . LYS A 1 68 ? -25.515 -0.285 32.748 1.00 94.50 68 LYS A O 1
ATOM 553 N N . GLU A 1 69 ? -26.235 0.404 30.739 1.00 97.25 69 GLU A N 1
ATOM 554 C CA . GLU A 1 69 ? -27.660 0.474 31.098 1.00 97.25 69 GLU A CA 1
ATOM 555 C C . GLU A 1 69 ? -28.197 -0.872 31.598 1.00 97.25 69 GLU A C 1
ATOM 557 O O . GLU A 1 69 ? -28.889 -0.927 32.616 1.00 97.25 69 GLU A O 1
ATOM 562 N N . THR A 1 70 ? -27.819 -1.968 30.939 1.00 96.56 70 THR A N 1
ATOM 563 C CA . THR A 1 70 ? -28.211 -3.326 31.339 1.00 96.56 70 THR A CA 1
ATOM 564 C C . THR A 1 70 ? -27.685 -3.668 32.733 1.00 96.56 70 THR A C 1
ATOM 566 O O . THR A 1 70 ? -28.451 -4.115 33.587 1.00 96.56 70 THR A O 1
ATOM 569 N N . ARG A 1 71 ? -26.408 -3.377 33.023 1.00 94.44 71 ARG A N 1
ATOM 570 C CA . ARG A 1 71 ? -25.825 -3.587 34.362 1.00 94.44 71 ARG A CA 1
ATOM 571 C C . ARG A 1 71 ? -26.555 -2.792 35.443 1.00 94.44 71 ARG A C 1
ATOM 573 O O . ARG A 1 71 ? -26.714 -3.300 36.553 1.00 94.44 71 ARG A O 1
ATOM 580 N N . HIS A 1 72 ? -26.998 -1.572 35.136 1.00 95.19 72 HIS A N 1
ATOM 581 C CA . HIS A 1 72 ? -27.795 -0.769 36.065 1.00 95.19 72 HIS A CA 1
ATOM 582 C C . HIS A 1 72 ? -29.186 -1.371 36.291 1.00 95.19 72 HIS A C 1
ATOM 584 O O . HIS A 1 72 ? -29.579 -1.535 37.442 1.00 95.19 72 HIS A O 1
ATOM 590 N N . ARG A 1 73 ? -29.897 -1.773 35.227 1.00 96.62 73 ARG A N 1
ATOM 591 C CA . ARG A 1 73 ? -31.222 -2.420 35.330 1.00 96.62 73 ARG A CA 1
ATOM 592 C C . ARG A 1 73 ? -31.190 -3.718 36.133 1.00 96.62 73 ARG A C 1
ATOM 594 O O . ARG A 1 73 ? -32.122 -4.000 36.871 1.00 96.62 73 ARG A O 1
ATOM 601 N N . MET A 1 74 ? -30.112 -4.485 36.009 1.00 95.25 74 MET A N 1
ATOM 602 C CA . MET A 1 74 ? -29.922 -5.735 36.746 1.00 95.25 74 MET A CA 1
ATOM 603 C C . MET A 1 74 ? -29.454 -5.530 38.198 1.00 95.25 74 MET A C 1
ATOM 605 O O . MET A 1 74 ? -29.288 -6.507 38.920 1.00 95.25 74 MET A O 1
ATOM 609 N N . GLY A 1 75 ? -29.182 -4.294 38.637 1.00 93.25 75 GLY A N 1
ATOM 610 C CA . GLY A 1 75 ? -28.696 -4.016 39.997 1.00 93.25 75 GLY A CA 1
ATOM 611 C C . GLY A 1 75 ? -27.252 -4.469 40.272 1.00 93.25 75 GLY A C 1
ATOM 612 O O . GLY A 1 75 ? -26.802 -4.458 41.417 1.00 93.25 75 GLY A O 1
ATOM 613 N N . ILE A 1 76 ? -26.497 -4.835 39.231 1.00 92.88 76 ILE A N 1
ATOM 614 C CA . ILE A 1 76 ? -25.121 -5.366 39.320 1.00 92.88 76 ILE A CA 1
ATOM 615 C C . ILE A 1 76 ? -24.047 -4.324 38.971 1.00 92.88 76 ILE A C 1
ATOM 617 O O . ILE A 1 76 ? -22.860 -4.638 38.874 1.00 92.88 76 ILE A O 1
ATOM 621 N N . ALA A 1 77 ? -24.438 -3.064 38.784 1.00 93.44 77 ALA A N 1
ATOM 622 C CA . ALA A 1 77 ? -23.539 -1.942 38.503 1.00 93.44 77 ALA A CA 1
ATOM 623 C C . ALA A 1 77 ? -22.777 -1.437 39.747 1.00 93.44 77 ALA A C 1
ATOM 625 O O . ALA A 1 77 ? -22.465 -0.251 39.849 1.00 93.44 77 ALA A O 1
ATOM 626 N N . GLN A 1 78 ? -22.484 -2.315 40.710 1.00 88.56 78 GLN A N 1
ATOM 627 C CA . GLN A 1 78 ? -21.781 -1.920 41.926 1.00 88.56 78 GLN A CA 1
ATOM 628 C C . GLN A 1 78 ? -20.290 -1.651 41.640 1.00 88.56 78 GLN A C 1
ATOM 630 O O . GLN A 1 78 ? -19.673 -2.392 40.861 1.00 88.56 78 GLN A O 1
ATOM 635 N N . PRO A 1 79 ? -19.684 -0.635 42.285 1.00 88.56 79 PRO A N 1
ATOM 636 C CA . PRO A 1 79 ? -18.258 -0.353 42.162 1.00 88.56 79 PRO A CA 1
ATOM 637 C C . PRO A 1 79 ? -17.410 -1.576 42.512 1.00 88.56 79 PRO A C 1
ATOM 639 O O . PRO A 1 79 ? -17.798 -2.389 43.349 1.00 88.56 79 PRO A O 1
ATOM 642 N N . ASN A 1 80 ? -16.234 -1.707 41.895 1.00 86.38 80 ASN A N 1
ATOM 643 C CA . ASN A 1 80 ? -15.232 -2.728 42.233 1.00 86.38 80 ASN A CA 1
ATOM 644 C C . ASN A 1 80 ? -15.749 -4.185 42.227 1.00 86.38 80 ASN A C 1
ATOM 646 O O . ASN A 1 80 ? -15.187 -5.047 42.910 1.00 86.38 80 ASN A O 1
ATOM 650 N N . GLY A 1 81 ? -16.825 -4.464 41.481 1.00 85.62 81 GLY A N 1
ATOM 651 C CA . GLY A 1 81 ? -17.408 -5.802 41.363 1.00 85.62 81 GLY A CA 1
ATOM 652 C C . GLY A 1 81 ? -18.078 -6.313 42.640 1.00 85.62 81 GLY A C 1
ATOM 653 O O . GLY A 1 81 ? -18.250 -7.519 42.777 1.00 85.62 81 GLY A O 1
ATOM 654 N N . GLN A 1 82 ? -18.453 -5.428 43.571 1.00 87.69 82 GLN A N 1
ATOM 655 C CA . GLN A 1 82 ? -19.065 -5.803 44.857 1.00 87.69 82 GLN A CA 1
ATOM 656 C C . GLN A 1 82 ? -20.311 -6.689 44.704 1.00 87.69 82 GLN A C 1
ATOM 658 O O . GLN A 1 82 ? -20.522 -7.583 45.517 1.00 87.69 82 GLN A O 1
ATOM 663 N N . ALA A 1 83 ? -21.063 -6.525 43.609 1.00 87.25 83 ALA A N 1
ATOM 664 C CA . ALA A 1 83 ? -22.229 -7.348 43.289 1.00 87.25 83 ALA A CA 1
ATOM 665 C C . ALA A 1 83 ? -21.917 -8.855 43.181 1.00 87.25 83 ALA A C 1
ATOM 667 O O . ALA A 1 83 ? -22.827 -9.669 43.290 1.00 87.25 83 ALA A O 1
ATOM 668 N N . PHE A 1 84 ? -20.651 -9.223 42.970 1.00 88.62 84 PHE A N 1
ATOM 669 C CA . PHE A 1 84 ? -20.207 -10.602 42.753 1.00 88.62 84 PHE A CA 1
ATOM 670 C C . PHE A 1 84 ? -19.313 -11.140 43.879 1.00 88.62 84 PHE A C 1
ATOM 672 O O . PHE A 1 84 ? -18.810 -12.256 43.776 1.00 88.62 84 PHE A O 1
ATOM 679 N N . ARG A 1 85 ? -19.061 -10.363 44.942 1.00 89.25 85 ARG A N 1
ATOM 680 C CA . ARG A 1 85 ? -18.183 -10.797 46.040 1.00 89.25 85 ARG A CA 1
ATOM 681 C C . ARG A 1 85 ? -18.955 -11.637 47.058 1.00 89.25 85 ARG A C 1
ATOM 683 O O . ARG A 1 85 ? -20.067 -11.288 47.448 1.00 89.25 85 ARG A O 1
ATOM 690 N N . LEU A 1 86 ? -18.335 -12.720 47.526 1.00 84.19 86 LEU A N 1
ATOM 691 C CA . LEU 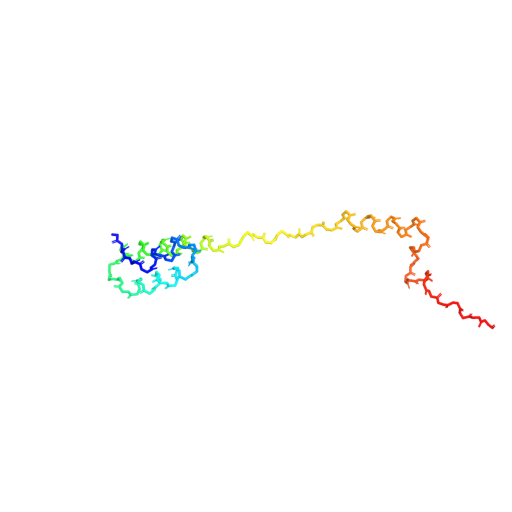A 1 86 ? -18.863 -13.535 48.620 1.00 84.19 86 LEU A CA 1
ATOM 692 C C . LEU A 1 86 ? -18.834 -12.725 49.922 1.00 84.19 86 LEU A C 1
ATOM 694 O O . LEU A 1 86 ? -17.812 -12.133 50.270 1.00 84.19 86 LEU A O 1
ATOM 698 N N . LYS A 1 87 ? -19.954 -12.696 50.648 1.00 79.75 87 LYS A N 1
ATOM 699 C CA . LYS A 1 87 ? -19.991 -12.116 51.993 1.00 79.75 87 LYS A CA 1
ATOM 700 C C . LYS A 1 87 ? -19.358 -13.115 52.955 1.00 79.75 87 LYS A C 1
ATOM 702 O O . LYS A 1 87 ? -19.883 -14.213 53.117 1.00 79.75 87 LYS A O 1
ATOM 707 N N . THR A 1 88 ? -18.257 -12.743 53.598 1.00 74.69 88 THR A N 1
ATOM 708 C CA . THR A 1 88 ? -17.713 -13.522 54.715 1.00 74.69 88 THR A CA 1
ATOM 709 C C . THR A 1 88 ? -18.741 -13.504 55.849 1.00 74.69 88 THR A C 1
ATOM 711 O O . THR A 1 88 ? -19.022 -12.439 56.403 1.00 74.69 88 THR A O 1
ATOM 714 N N . SER A 1 89 ? -19.349 -14.656 56.147 1.00 67.25 89 SER A N 1
ATOM 715 C CA . SER A 1 89 ? -20.150 -14.830 57.365 1.00 67.25 89 SER A CA 1
ATOM 716 C C . SER A 1 89 ? -19.226 -14.686 58.570 1.00 67.25 89 SER A C 1
ATOM 718 O O . SER A 1 89 ? -18.133 -15.252 58.559 1.00 67.25 89 SER A O 1
ATOM 720 N N . ARG A 1 90 ? -19.653 -13.900 59.564 1.00 59.12 90 ARG A N 1
ATOM 721 C CA . ARG A 1 90 ? -19.010 -13.868 60.884 1.00 59.12 90 ARG A CA 1
ATOM 722 C C . ARG A 1 90 ? -19.256 -15.171 61.626 1.00 59.12 90 ARG A C 1
ATOM 724 O O . ARG A 1 90 ? -20.313 -15.787 61.349 1.00 59.12 90 ARG A O 1
#

Mean predicted aligned error: 9.09 Å

Sequence (90 aa):
MVNDSKAEALEAKGLYRRAATRWMEVMNHCAEDEARDWVRRRMDECLQKVRRPPARAE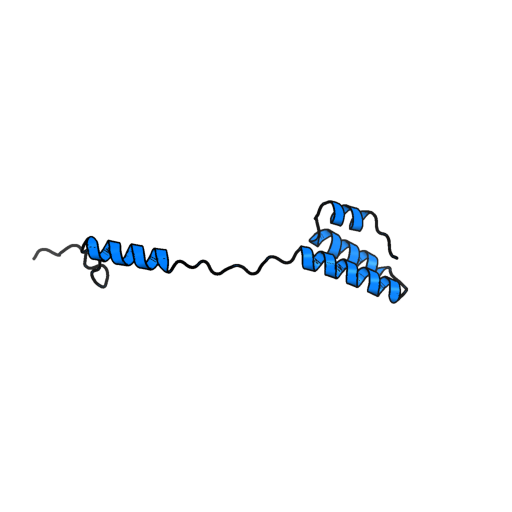DFGGLHKAAKETRHRMGIAQPNGQAFRLKTSR

Nearest PDB structures (foldseek):
  2lff-assembly1_A  TM=4.736E-01  e=4.216E+00  Escherichia coli
  8i7o-assembly1_K4  TM=3.292E-01  e=6.049E+00  Mus musculus

Organism: Klebsiella pneumoniae (NCBI:txid573)

InterPro domains:
  IPR024684 Transcriptional activator PerC/bacteriophage SfV Orf40 [PF06069] (1-86)